Protein AF-A0A1C3VLU1-F1 (afdb_monomer_lite)

Sequence (80 aa):
RRYVQRHLDEDALARMHQRATPDMMRKRRCTAEHPFGTIKRMMAGGRFLTRNLKGTRTEMALSVLAYNIRRTINITSKPA

Foldseek 3Di:
DDDDDQDPCNVVVVVVVVPDDPVVVVVCCVPPVVLVVVLCVVPPVNDDPDDDPVRRVVRSVVSSVVSVVVVVCVVVVDDD

InterPro domains:
  IPR025668 Transposase DDE domain [PF13751] (8-71)

Organism: NCBI:txid411945

Structure (mmCIF, N/CA/C/O backbone):
data_AF-A0A1C3VLU1-F1
#
_entry.id   AF-A0A1C3VLU1-F1
#
loop_
_atom_site.group_PDB
_atom_site.id
_atom_site.type_symbol
_atom_site.label_atom_id
_atom_site.label_alt_id
_atom_site.label_comp_id
_atom_site.label_asym_id
_atom_site.label_entity_id
_atom_site.label_seq_id
_atom_site.pdbx_PDB_ins_code
_atom_site.Cartn_x
_atom_site.Cartn_y
_atom_site.Cartn_z
_atom_site.occupancy
_atom_site.B_iso_or_equiv
_atom_site.auth_seq_id
_atom_site.auth_comp_id
_atom_site.auth_asym_id
_atom_site.auth_atom_id
_atom_site.pdbx_PDB_model_num
ATOM 1 N N . ARG A 1 1 ? 36.232 -2.225 0.949 1.00 60.72 1 ARG A N 1
ATOM 2 C CA . ARG A 1 1 ? 35.795 -3.096 -0.174 1.00 60.72 1 ARG A CA 1
ATOM 3 C C . ARG A 1 1 ? 34.275 -3.262 -0.070 1.00 60.72 1 ARG A C 1
ATOM 5 O O . ARG A 1 1 ? 33.832 -3.737 0.965 1.00 60.72 1 ARG A O 1
ATOM 12 N N . ARG A 1 2 ? 33.468 -2.794 -1.037 1.00 71.56 2 ARG A N 1
ATOM 13 C CA . ARG A 1 2 ? 32.006 -3.032 -1.043 1.00 71.56 2 ARG A CA 1
ATOM 14 C C . ARG A 1 2 ? 31.744 -4.389 -1.694 1.00 71.56 2 ARG A C 1
ATOM 16 O O . ARG A 1 2 ? 32.176 -4.600 -2.821 1.00 71.56 2 ARG A O 1
ATOM 23 N N . TYR A 1 3 ? 31.070 -5.289 -0.986 1.00 69.50 3 TYR A N 1
ATOM 24 C CA . TYR A 1 3 ? 30.559 -6.527 -1.568 1.00 69.50 3 TYR A CA 1
ATOM 25 C C . TYR A 1 3 ? 29.170 -6.248 -2.133 1.00 69.50 3 TYR A C 1
ATOM 27 O O . TYR A 1 3 ? 28.277 -5.835 -1.396 1.00 69.50 3 TYR A O 1
ATOM 35 N N . VAL A 1 4 ? 29.005 -6.439 -3.440 1.00 82.88 4 VAL A N 1
ATOM 36 C CA . VAL A 1 4 ? 27.687 -6.447 -4.079 1.00 82.88 4 VAL A CA 1
ATOM 37 C C . VAL A 1 4 ? 27.243 -7.904 -4.118 1.00 82.88 4 VAL A C 1
ATOM 39 O O . VAL A 1 4 ? 27.886 -8.736 -4.752 1.00 82.88 4 VAL A O 1
ATOM 42 N N . GLN A 1 5 ? 26.201 -8.220 -3.358 1.00 82.00 5 GLN A N 1
ATOM 43 C CA . GLN A 1 5 ? 25.551 -9.528 -3.345 1.00 82.00 5 GLN A CA 1
ATOM 44 C C . GLN A 1 5 ? 24.220 -9.406 -4.088 1.00 82.00 5 GLN A C 1
ATOM 46 O O . GLN A 1 5 ? 23.613 -8.333 -4.102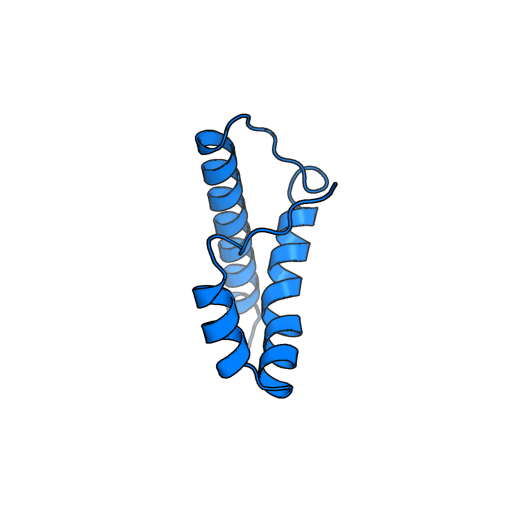 1.00 82.00 5 GLN A O 1
ATOM 51 N N . ARG A 1 6 ? 23.782 -10.506 -4.701 1.00 84.12 6 ARG A N 1
ATOM 52 C CA . ARG A 1 6 ? 22.490 -10.589 -5.385 1.00 84.12 6 ARG A CA 1
ATOM 53 C C . ARG A 1 6 ? 21.356 -10.323 -4.387 1.00 84.12 6 ARG A C 1
ATOM 55 O O . ARG A 1 6 ? 21.423 -10.790 -3.249 1.00 84.12 6 ARG A O 1
ATOM 62 N N . HIS A 1 7 ? 20.342 -9.560 -4.790 1.00 87.44 7 HIS A N 1
ATOM 63 C CA . HIS A 1 7 ? 19.222 -9.237 -3.907 1.00 87.44 7 HIS A CA 1
ATOM 64 C C . HIS A 1 7 ? 18.383 -10.495 -3.631 1.00 87.44 7 HIS A C 1
ATOM 66 O O . HIS A 1 7 ? 18.217 -11.338 -4.512 1.00 87.44 7 HIS A O 1
ATOM 72 N N . LEU A 1 8 ? 17.807 -10.613 -2.429 1.00 91.50 8 LEU A N 1
ATOM 73 C CA . LEU A 1 8 ? 16.956 -11.757 -2.064 1.00 91.50 8 LEU A CA 1
ATOM 74 C C . LEU A 1 8 ? 15.804 -11.960 -3.069 1.00 91.50 8 LEU A C 1
ATOM 76 O O . LEU A 1 8 ? 15.497 -13.082 -3.455 1.00 91.50 8 LEU A O 1
ATOM 80 N N . ASP A 1 9 ? 15.224 -10.856 -3.541 1.00 92.50 9 ASP A N 1
ATOM 81 C CA . ASP A 1 9 ? 14.085 -10.841 -4.469 1.00 92.50 9 ASP A CA 1
ATOM 82 C C . ASP A 1 9 ? 14.469 -10.627 -5.949 1.00 92.50 9 ASP A C 1
ATOM 84 O O . ASP A 1 9 ? 13.623 -10.239 -6.757 1.00 92.50 9 ASP A O 1
ATOM 88 N N . GLU A 1 10 ? 15.731 -10.847 -6.334 1.00 92.44 10 GLU A N 1
ATOM 89 C CA . GLU A 1 10 ? 16.222 -10.609 -7.707 1.00 92.44 10 GLU A CA 1
ATOM 90 C C . GLU A 1 10 ? 15.360 -11.314 -8.769 1.00 92.44 10 GLU A C 1
ATOM 92 O O . GLU A 1 10 ? 14.982 -10.713 -9.773 1.00 92.44 10 GLU A O 1
ATOM 97 N N . ASP A 1 11 ? 14.963 -12.568 -8.523 1.00 94.00 11 ASP A N 1
ATOM 98 C CA . ASP A 1 11 ? 14.132 -13.326 -9.465 1.00 94.00 11 ASP A CA 1
ATOM 99 C C . ASP A 1 11 ? 12.737 -12.719 -9.623 1.00 94.00 11 ASP A C 1
ATOM 101 O O . ASP A 1 11 ? 12.152 -12.748 -10.707 1.00 94.00 11 ASP A O 1
ATOM 105 N N . ALA A 1 12 ? 12.180 -12.153 -8.550 1.00 93.38 12 ALA A N 1
ATOM 106 C CA . ALA A 1 12 ? 10.899 -11.464 -8.618 1.00 93.38 12 ALA A CA 1
ATOM 107 C C . ALA A 1 12 ? 11.012 -10.168 -9.431 1.00 93.38 12 ALA A C 1
ATOM 109 O O . ALA A 1 12 ? 10.133 -9.880 -10.249 1.00 93.38 12 ALA A O 1
ATOM 110 N N . LEU A 1 13 ? 12.110 -9.426 -9.259 1.00 91.50 13 LEU A N 1
ATOM 111 C CA . LEU A 1 13 ? 12.400 -8.216 -10.028 1.00 91.50 13 LEU A CA 1
ATOM 112 C C . LEU A 1 13 ? 12.614 -8.531 -11.514 1.00 91.50 13 LEU A C 1
ATOM 114 O O . LEU A 1 13 ? 12.017 -7.872 -12.364 1.00 91.50 13 LEU A O 1
ATOM 118 N N . ALA A 1 14 ? 13.369 -9.583 -11.837 1.00 94.75 14 ALA A N 1
ATOM 119 C CA . ALA A 1 14 ? 13.579 -10.037 -13.211 1.00 94.75 14 ALA A CA 1
ATOM 120 C C . ALA A 1 14 ? 12.254 -10.424 -13.888 1.00 94.75 14 ALA A C 1
ATOM 122 O O . ALA A 1 14 ? 11.942 -9.951 -14.983 1.00 94.75 14 ALA A O 1
ATOM 123 N N . ARG A 1 15 ? 11.414 -11.204 -13.194 1.00 94.56 15 ARG A N 1
ATOM 124 C CA . ARG A 1 15 ? 10.069 -11.566 -13.665 1.00 94.56 15 ARG A CA 1
ATOM 125 C C . ARG A 1 15 ? 9.152 -10.355 -13.861 1.00 94.56 15 ARG A C 1
ATOM 127 O O . ARG A 1 15 ? 8.286 -10.398 -14.735 1.00 94.56 15 ARG A O 1
ATOM 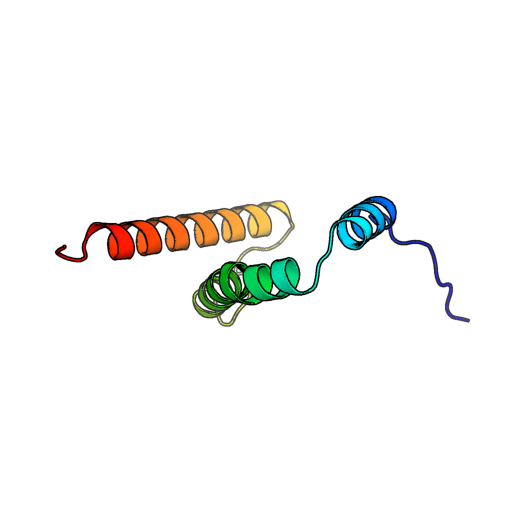134 N N . MET A 1 16 ? 9.288 -9.312 -13.040 1.00 91.31 16 MET A N 1
ATOM 135 C CA . MET A 1 16 ? 8.553 -8.053 -13.201 1.00 91.31 16 MET A CA 1
ATOM 136 C C . MET A 1 16 ? 9.041 -7.292 -14.438 1.00 91.31 16 MET A C 1
ATOM 138 O O . MET A 1 16 ? 8.213 -6.841 -15.226 1.00 91.31 16 MET A O 1
ATOM 142 N N . HIS A 1 17 ? 10.359 -7.169 -14.623 1.00 92.44 17 HIS A N 1
ATOM 143 C CA . HIS A 1 17 ? 10.952 -6.466 -15.763 1.00 92.44 17 HIS A CA 1
ATOM 144 C C . HIS A 1 17 ? 10.591 -7.109 -17.100 1.00 92.44 17 HIS A C 1
ATOM 146 O O . HIS A 1 17 ? 10.215 -6.393 -18.021 1.00 92.44 17 HIS A O 1
ATOM 152 N N . GLN A 1 18 ? 10.596 -8.440 -17.190 1.00 95.19 18 GLN A N 1
ATOM 153 C CA . GLN A 1 18 ? 10.185 -9.154 -18.407 1.00 95.19 18 GLN A CA 1
ATOM 154 C C . GLN A 1 18 ? 8.745 -8.833 -18.846 1.00 95.19 18 GLN A C 1
ATOM 156 O O . GLN A 1 18 ? 8.426 -8.919 -20.026 1.00 95.19 18 GLN A O 1
ATOM 161 N N . ARG A 1 19 ? 7.868 -8.453 -17.909 1.00 91.69 19 ARG A N 1
ATOM 162 C CA . ARG A 1 19 ? 6.460 -8.105 -18.171 1.00 91.69 19 ARG A CA 1
ATOM 163 C C . ARG A 1 19 ? 6.223 -6.599 -18.320 1.00 91.69 19 ARG A C 1
ATOM 165 O O . ARG A 1 19 ? 5.084 -6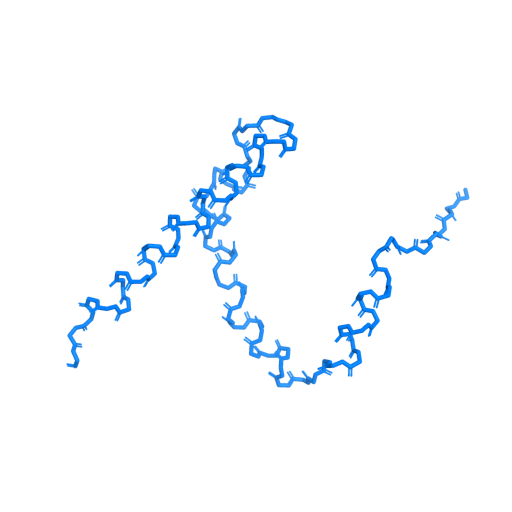.176 -18.525 1.00 91.69 19 ARG A O 1
ATOM 172 N N . ALA A 1 20 ? 7.253 -5.773 -18.151 1.00 93.19 20 ALA A N 1
ATOM 173 C CA . ALA A 1 20 ? 7.110 -4.328 -18.120 1.00 93.19 20 ALA A CA 1
ATOM 174 C C . ALA A 1 20 ? 7.072 -3.746 -19.539 1.00 93.19 20 ALA A C 1
ATOM 176 O O . ALA A 1 20 ? 8.059 -3.784 -20.265 1.00 93.19 20 ALA A O 1
ATOM 177 N N . THR A 1 21 ? 5.944 -3.139 -19.910 1.00 95.94 21 THR A N 1
ATOM 178 C CA . THR A 1 21 ? 5.830 -2.303 -21.114 1.00 95.94 21 THR A CA 1
ATOM 179 C C . THR A 1 21 ? 5.741 -0.821 -20.729 1.00 95.94 21 THR A C 1
ATOM 181 O O . THR A 1 21 ? 5.279 -0.508 -19.622 1.00 95.94 21 THR A O 1
ATOM 184 N N . PRO A 1 22 ? 6.138 0.117 -21.612 1.00 94.19 22 PRO A N 1
ATOM 185 C CA . PRO A 1 22 ? 6.063 1.552 -21.328 1.00 94.19 22 PRO A CA 1
ATOM 186 C C . PRO A 1 22 ? 4.667 2.014 -20.883 1.00 94.19 22 PRO A C 1
ATOM 188 O O . PRO A 1 22 ? 4.535 2.745 -19.898 1.00 94.19 22 PRO A O 1
ATOM 191 N N . ASP A 1 23 ? 3.612 1.528 -21.541 1.00 95.19 23 ASP A N 1
ATOM 192 C CA . ASP A 1 23 ? 2.233 1.877 -21.191 1.00 95.19 23 ASP A CA 1
ATOM 193 C C . ASP A 1 23 ? 1.784 1.281 -19.858 1.00 95.19 23 ASP A C 1
ATOM 195 O O . ASP A 1 23 ? 1.103 1.952 -19.078 1.00 95.19 23 ASP A O 1
ATOM 199 N N . MET A 1 24 ? 2.199 0.050 -19.542 1.00 92.06 24 MET A N 1
ATOM 200 C CA . MET A 1 24 ? 1.925 -0.555 -18.237 1.00 92.06 24 MET A CA 1
ATOM 201 C C . MET A 1 24 ? 2.598 0.224 -17.108 1.00 92.06 24 MET A C 1
ATOM 203 O O . MET A 1 24 ? 1.979 0.462 -16.069 1.00 92.06 24 MET A O 1
ATOM 207 N N . MET A 1 25 ? 3.839 0.673 -17.309 1.00 92.69 25 MET A N 1
ATOM 208 C CA . MET A 1 25 ? 4.545 1.488 -16.318 1.00 92.69 25 MET A CA 1
ATOM 209 C C . MET A 1 25 ? 3.896 2.866 -16.148 1.00 92.69 25 MET A C 1
ATOM 211 O O . MET A 1 25 ? 3.766 3.339 -15.018 1.00 92.69 25 MET A O 1
ATOM 215 N N . ARG A 1 26 ? 3.402 3.477 -17.234 1.00 92.75 26 ARG A N 1
ATOM 216 C CA . ARG A 1 26 ? 2.638 4.734 -17.181 1.00 92.75 26 ARG A CA 1
ATOM 217 C C . ARG A 1 26 ? 1.338 4.573 -16.392 1.00 92.75 26 ARG A C 1
ATOM 219 O O . ARG A 1 26 ? 1.073 5.363 -15.491 1.00 92.75 26 ARG A O 1
ATOM 226 N N . LYS A 1 27 ? 0.567 3.514 -16.661 1.00 92.00 27 LYS A N 1
ATOM 227 C CA . LYS A 1 27 ? -0.650 3.197 -15.895 1.00 92.00 27 LYS A CA 1
ATOM 228 C C . LYS A 1 27 ? -0.332 2.969 -14.420 1.00 92.00 27 LYS A C 1
ATOM 230 O O . LYS A 1 27 ? -1.002 3.543 -13.569 1.00 92.00 27 LYS A O 1
ATOM 235 N N . ARG A 1 28 ? 0.711 2.189 -14.111 1.00 88.56 28 ARG A N 1
ATOM 236 C CA . ARG A 1 28 ? 1.141 1.905 -12.732 1.00 88.56 28 ARG A CA 1
ATOM 237 C C . ARG A 1 28 ? 1.529 3.174 -11.975 1.00 88.56 28 ARG A C 1
ATOM 239 O O . ARG A 1 28 ? 1.130 3.315 -10.823 1.00 88.56 28 ARG A O 1
ATOM 246 N N . ARG A 1 29 ? 2.251 4.098 -12.619 1.00 88.44 29 ARG A N 1
ATOM 247 C CA . ARG A 1 29 ? 2.568 5.421 -12.060 1.00 88.44 29 ARG A CA 1
ATOM 248 C C . ARG A 1 29 ? 1.289 6.132 -11.612 1.00 88.44 29 ARG A C 1
ATOM 250 O O . ARG A 1 29 ? 1.153 6.497 -10.452 1.00 88.44 29 ARG A O 1
ATOM 257 N N . CYS A 1 30 ? 0.305 6.238 -12.503 1.00 88.50 30 CYS A N 1
ATOM 258 C CA . CYS A 1 30 ? -0.946 6.938 -12.213 1.00 88.50 30 CYS A CA 1
ATOM 259 C C . CYS A 1 30 ? -1.815 6.234 -11.157 1.00 88.50 30 CYS A C 1
ATOM 261 O O . CYS A 1 30 ? -2.449 6.902 -10.342 1.00 88.50 30 CYS A O 1
ATOM 263 N N . THR A 1 31 ? -1.869 4.899 -11.159 1.00 89.44 31 THR A N 1
ATOM 264 C CA . THR A 1 31 ? -2.801 4.146 -10.304 1.00 89.44 31 THR A CA 1
ATOM 265 C C . THR A 1 31 ? -2.244 3.813 -8.928 1.00 89.44 31 THR A C 1
ATOM 267 O O . THR A 1 31 ? -3.017 3.773 -7.974 1.00 89.44 31 THR A O 1
ATOM 270 N N . ALA A 1 32 ? -0.936 3.573 -8.804 1.00 89.31 32 ALA A N 1
ATOM 271 C CA . ALA A 1 32 ? -0.319 3.147 -7.552 1.00 89.31 32 ALA A CA 1
ATOM 272 C C . ALA A 1 32 ? 0.254 4.323 -6.752 1.00 89.31 32 ALA A C 1
ATOM 274 O O . ALA A 1 32 ? 0.063 4.388 -5.538 1.00 89.31 32 ALA A O 1
ATOM 275 N N . GLU A 1 33 ? 0.930 5.275 -7.403 1.00 90.25 33 GLU A N 1
ATOM 276 C CA . GLU A 1 33 ? 1.658 6.329 -6.682 1.00 90.25 33 GLU A CA 1
ATOM 277 C C . GLU A 1 33 ? 0.726 7.253 -5.903 1.00 90.25 33 GLU A C 1
ATOM 279 O O . GLU A 1 33 ? 1.043 7.639 -4.777 1.00 90.25 33 GLU A O 1
ATOM 284 N N . HIS A 1 34 ? -0.449 7.568 -6.454 1.00 89.44 34 HIS A N 1
ATOM 285 C CA . HIS A 1 34 ? -1.409 8.439 -5.787 1.00 89.44 34 HIS A CA 1
ATOM 286 C C . HIS A 1 34 ? -1.940 7.844 -4.461 1.00 89.44 34 HIS A C 1
ATOM 288 O O . HIS A 1 34 ? -1.847 8.535 -3.437 1.00 89.44 34 HIS A O 1
ATOM 294 N N . PRO A 1 35 ? -2.426 6.584 -4.408 1.00 91.62 35 PRO A N 1
ATOM 295 C CA . PRO A 1 35 ? -2.750 5.908 -3.151 1.00 91.62 35 PRO A CA 1
ATOM 296 C C . PRO A 1 35 ? -1.607 5.909 -2.138 1.00 91.62 35 PRO A C 1
ATOM 298 O O . PRO A 1 35 ? -1.794 6.360 -1.008 1.00 91.62 35 PRO A O 1
ATOM 301 N N . PHE A 1 36 ? -0.407 5.476 -2.541 1.00 90.06 36 PHE A N 1
ATOM 302 C CA . PHE A 1 36 ? 0.734 5.393 -1.626 1.00 90.06 36 PHE A CA 1
ATOM 303 C C . PHE A 1 36 ? 1.163 6.768 -1.105 1.00 90.06 36 PHE A C 1
ATOM 305 O O . PHE A 1 36 ? 1.457 6.913 0.082 1.00 90.06 36 PHE A O 1
ATOM 312 N N . GLY A 1 37 ? 1.163 7.791 -1.961 1.00 91.12 37 GLY A N 1
ATOM 313 C CA . GLY A 1 37 ? 1.473 9.163 -1.568 1.00 91.12 37 GLY A CA 1
ATOM 314 C C . GLY A 1 37 ? 0.434 9.748 -0.612 1.00 91.12 37 GLY A C 1
ATOM 315 O O . GLY A 1 37 ? 0.786 10.473 0.317 1.00 91.12 37 GLY A O 1
ATOM 316 N N . THR A 1 38 ? -0.840 9.407 -0.806 1.00 92.38 38 THR A N 1
ATOM 317 C CA . THR A 1 38 ? -1.933 9.861 0.062 1.00 92.38 38 THR A CA 1
ATOM 318 C C . THR A 1 38 ? -1.860 9.201 1.430 1.00 92.38 38 THR A C 1
ATOM 320 O O . THR A 1 38 ? -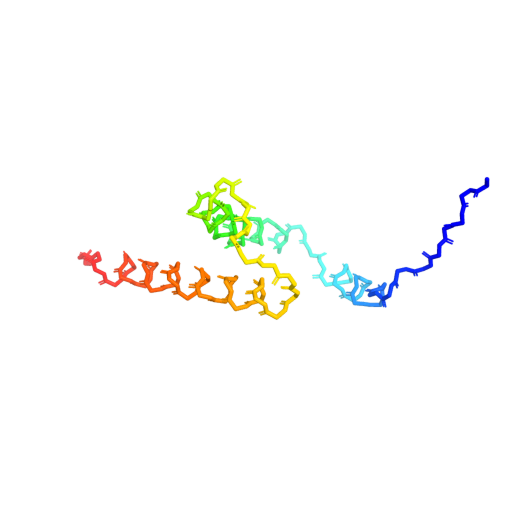1.841 9.907 2.434 1.00 92.38 38 THR A O 1
ATOM 323 N N . ILE A 1 39 ? -1.725 7.872 1.473 1.00 94.00 39 ILE A N 1
ATOM 324 C CA . ILE A 1 39 ? -1.556 7.116 2.720 1.00 94.00 39 ILE A CA 1
ATOM 325 C C . ILE A 1 39 ? -0.346 7.649 3.490 1.00 94.00 39 ILE A C 1
ATOM 327 O O . ILE A 1 39 ? -0.473 8.008 4.655 1.00 94.00 39 ILE A O 1
ATOM 331 N N . LYS A 1 40 ? 0.808 7.801 2.829 1.00 91.00 40 LYS A N 1
ATOM 332 C CA . LYS A 1 40 ? 2.029 8.298 3.477 1.00 91.00 40 LYS A CA 1
ATOM 333 C C . LYS A 1 40 ? 1.860 9.705 4.062 1.00 91.00 40 LYS A C 1
ATOM 335 O O . LYS A 1 40 ? 2.406 9.964 5.125 1.00 91.00 40 LYS A O 1
ATOM 340 N N . ARG A 1 41 ? 1.116 10.600 3.400 1.00 90.88 41 ARG A N 1
ATOM 341 C CA . ARG A 1 41 ? 0.811 11.940 3.934 1.00 90.88 41 ARG A CA 1
ATOM 342 C C . ARG A 1 41 ? -0.176 11.914 5.099 1.00 90.88 41 ARG A C 1
ATOM 344 O O . ARG A 1 41 ? -0.059 12.746 5.989 1.00 90.88 41 ARG A O 1
ATOM 351 N N . MET A 1 42 ? -1.147 11.000 5.075 1.00 89.69 42 MET A N 1
ATOM 352 C CA . MET A 1 42 ? -2.123 10.835 6.157 1.00 89.69 42 MET A CA 1
ATOM 353 C C . MET A 1 42 ? -1.490 10.240 7.419 1.00 89.69 42 MET A C 1
ATOM 355 O O . MET A 1 42 ? -1.887 10.591 8.525 1.00 89.69 42 MET A O 1
ATOM 359 N N . MET A 1 43 ? -0.503 9.357 7.263 1.00 89.25 43 MET A N 1
ATOM 360 C CA . MET A 1 43 ? 0.318 8.863 8.371 1.00 89.25 43 MET A CA 1
ATOM 361 C C . MET A 1 43 ? 1.292 9.951 8.831 1.00 89.25 43 MET A C 1
ATOM 363 O O . MET A 1 43 ? 1.754 10.710 7.989 1.00 89.25 43 MET A O 1
ATOM 367 N N . ALA A 1 44 ? 1.630 10.009 10.125 1.00 80.06 44 ALA A N 1
ATOM 368 C CA . ALA A 1 44 ? 2.366 11.072 10.840 1.00 80.06 44 ALA A CA 1
ATOM 369 C C . ALA A 1 44 ? 3.618 11.661 10.128 1.00 80.06 44 ALA A C 1
ATOM 371 O O . ALA A 1 44 ? 4.764 11.433 10.525 1.00 80.06 44 ALA A O 1
ATOM 372 N N . GLY A 1 45 ? 3.420 12.420 9.046 1.00 80.88 45 GLY A N 1
ATOM 373 C CA . GLY A 1 45 ? 4.482 12.818 8.118 1.00 80.88 45 GLY A CA 1
ATOM 374 C C . GLY A 1 45 ? 5.206 11.634 7.458 1.00 80.88 45 GLY A C 1
ATOM 375 O O . GLY A 1 45 ? 6.404 11.725 7.200 1.00 80.88 45 GLY A O 1
ATOM 376 N N . GLY A 1 46 ? 4.524 10.506 7.239 1.00 80.69 46 GLY A N 1
ATOM 377 C CA . GLY A 1 46 ? 5.110 9.277 6.692 1.00 80.69 46 GLY A CA 1
ATOM 378 C C . GLY A 1 46 ? 5.905 8.433 7.691 1.00 80.69 46 GLY A C 1
ATOM 379 O O . GLY A 1 46 ? 6.632 7.532 7.269 1.00 80.69 46 G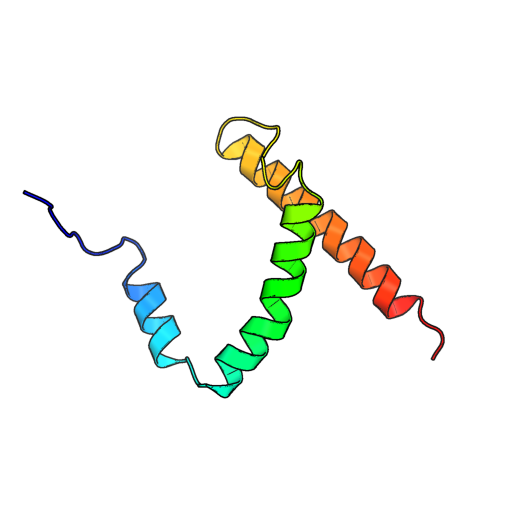LY A O 1
ATOM 380 N N . ARG A 1 47 ? 5.783 8.712 8.994 1.00 89.56 47 ARG A N 1
ATOM 381 C CA . ARG A 1 47 ? 6.382 7.919 10.075 1.00 89.56 47 ARG A CA 1
ATOM 382 C C . ARG A 1 47 ? 5.360 6.976 10.700 1.00 89.56 47 ARG A C 1
ATOM 384 O O . ARG A 1 47 ? 4.171 7.282 10.731 1.00 89.56 47 ARG A O 1
ATOM 391 N N . PHE A 1 48 ? 5.864 5.860 11.217 1.00 93.50 48 PHE A N 1
ATOM 392 C CA . PHE A 1 48 ? 5.089 4.937 12.037 1.00 93.50 48 PHE A CA 1
ATOM 393 C C . PHE A 1 48 ? 5.111 5.366 13.500 1.00 93.50 48 PHE A C 1
ATOM 395 O O . PHE A 1 48 ? 6.126 5.864 13.992 1.00 93.50 48 PHE A O 1
ATOM 402 N N . LEU A 1 49 ? 3.997 5.144 14.188 1.00 94.06 49 LEU A N 1
ATOM 403 C CA . LEU A 1 49 ? 3.855 5.389 15.623 1.00 94.06 49 LEU A CA 1
ATOM 404 C C . LEU A 1 49 ? 4.266 4.164 16.449 1.00 94.06 49 LEU A C 1
ATOM 406 O O . LEU A 1 49 ? 4.719 4.286 17.587 1.00 94.06 49 LEU A O 1
ATOM 410 N N . THR A 1 50 ? 4.118 2.975 15.872 1.00 95.56 50 THR A N 1
ATOM 411 C CA . THR A 1 50 ? 4.442 1.698 16.510 1.00 95.56 50 THR A CA 1
ATOM 412 C C . THR A 1 50 ? 5.899 1.282 16.289 1.00 95.56 50 THR A C 1
ATOM 414 O O . THR A 1 50 ? 6.539 1.637 15.299 1.00 95.56 50 THR A O 1
ATOM 417 N N . ARG A 1 51 ? 6.431 0.481 17.223 1.00 93.94 51 ARG A N 1
ATOM 418 C CA . ARG A 1 51 ? 7.761 -0.140 17.123 1.00 93.94 51 ARG A CA 1
ATOM 419 C C . ARG A 1 51 ? 7.646 -1.614 16.734 1.00 93.94 51 ARG A C 1
ATOM 421 O O . ARG A 1 51 ? 6.655 -2.270 17.053 1.00 93.94 51 ARG A O 1
ATOM 428 N N . ASN A 1 52 ? 8.718 -2.139 16.140 1.00 95.12 52 ASN A N 1
ATOM 429 C CA . ASN A 1 52 ? 8.860 -3.521 15.665 1.00 95.12 52 ASN A CA 1
ATOM 430 C C . ASN A 1 52 ? 7.944 -3.880 14.482 1.00 95.12 52 ASN A C 1
ATOM 432 O O . ASN A 1 52 ? 6.853 -3.342 14.310 1.00 95.12 52 ASN A O 1
ATOM 436 N N . LEU A 1 53 ? 8.363 -4.874 13.691 1.00 96.44 53 LEU A N 1
ATOM 437 C CA . LEU A 1 53 ? 7.681 -5.264 12.450 1.00 96.44 53 LEU A CA 1
ATOM 438 C C . LEU A 1 53 ? 6.205 -5.631 12.640 1.00 96.44 53 LEU A C 1
ATOM 440 O O . LEU A 1 53 ? 5.386 -5.308 11.784 1.00 96.44 53 LEU A O 1
ATOM 444 N N . LYS A 1 54 ? 5.856 -6.290 13.753 1.00 97.44 54 LYS A N 1
ATOM 445 C CA . LYS A 1 54 ? 4.468 -6.681 14.039 1.00 97.44 54 LYS A CA 1
ATOM 446 C C . LYS A 1 54 ? 3.562 -5.454 14.174 1.00 97.44 54 LYS A C 1
ATOM 448 O O . LYS A 1 54 ? 2.523 -5.412 13.526 1.00 97.44 54 LYS A O 1
ATOM 453 N N . GLY A 1 55 ? 3.973 -4.459 14.963 1.00 96.81 55 GLY A N 1
ATOM 454 C CA . GLY A 1 55 ? 3.212 -3.221 15.147 1.00 96.81 55 GLY A CA 1
ATOM 455 C C . GLY A 1 55 ? 3.125 -2.422 13.850 1.00 96.81 55 GLY A C 1
ATOM 456 O O . GLY A 1 55 ? 2.030 -2.097 13.394 1.00 96.81 55 GLY A O 1
ATOM 457 N N . THR A 1 56 ? 4.272 -2.223 13.197 1.00 95.44 56 THR A N 1
ATOM 458 C CA . THR A 1 56 ? 4.370 -1.459 11.948 1.00 95.44 56 THR A CA 1
ATOM 459 C C . THR A 1 56 ? 3.519 -2.061 10.827 1.00 95.44 56 THR A C 1
ATOM 461 O O . THR A 1 56 ? 2.872 -1.334 10.073 1.00 95.44 56 THR A O 1
ATOM 464 N N . ARG A 1 57 ? 3.467 -3.396 10.723 1.00 96.31 57 ARG A N 1
ATOM 465 C CA . ARG A 1 57 ? 2.623 -4.084 9.737 1.00 96.31 57 ARG A CA 1
ATOM 466 C C . ARG A 1 57 ? 1.139 -3.852 10.010 1.00 96.31 57 ARG A C 1
ATOM 468 O O . ARG A 1 57 ? 0.401 -3.584 9.064 1.00 96.31 57 ARG A O 1
ATOM 475 N N . THR A 1 58 ? 0.711 -3.926 11.270 1.00 97.00 58 THR A N 1
ATOM 476 C CA . THR A 1 58 ? -0.680 -3.642 11.653 1.00 97.00 58 THR A CA 1
ATOM 477 C C . THR A 1 58 ? -1.052 -2.195 11.337 1.00 97.00 58 THR A C 1
ATOM 479 O O . THR A 1 58 ? -2.088 -1.948 10.728 1.00 97.00 58 THR A O 1
ATOM 482 N N . GLU A 1 59 ? -0.188 -1.240 11.679 1.00 96.06 59 GLU A N 1
ATOM 483 C CA . GLU A 1 59 ? -0.414 0.186 11.424 1.00 96.06 59 GLU A CA 1
ATOM 484 C C . GLU A 1 59 ? -0.543 0.492 9.922 1.00 96.06 59 GLU A C 1
ATOM 486 O O . GLU A 1 59 ? -1.461 1.198 9.494 1.00 96.06 59 GLU A O 1
ATOM 491 N N . MET A 1 60 ? 0.327 -0.102 9.098 1.00 95.50 60 MET A N 1
ATOM 492 C CA . MET A 1 60 ? 0.239 -0.002 7.640 1.00 95.50 60 MET A CA 1
ATOM 493 C C . MET A 1 60 ? -1.065 -0.616 7.108 1.00 95.50 60 MET A C 1
ATOM 495 O O . MET A 1 60 ? -1.731 -0.004 6.275 1.00 95.50 60 MET A O 1
ATOM 499 N N . ALA A 1 61 ? -1.462 -1.793 7.602 1.00 96.25 61 ALA A N 1
ATOM 500 C CA . ALA A 1 61 ? -2.693 -2.458 7.173 1.00 96.25 61 ALA A CA 1
ATOM 501 C C . ALA A 1 61 ? -3.942 -1.616 7.481 1.00 96.25 61 ALA A C 1
ATOM 503 O O . ALA A 1 61 ? -4.793 -1.435 6.609 1.00 96.25 61 ALA A O 1
ATOM 504 N N . LEU A 1 62 ? -4.018 -1.039 8.685 1.00 96.0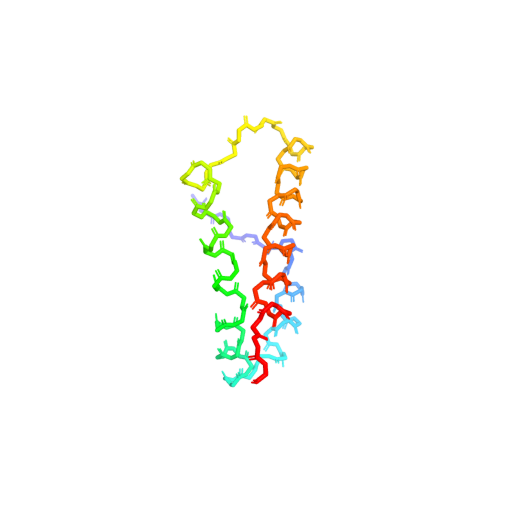6 62 LEU A N 1
ATOM 505 C CA . LEU A 1 62 ? -5.106 -0.137 9.072 1.00 96.06 62 LEU A CA 1
ATOM 506 C C . LEU A 1 62 ? -5.129 1.134 8.216 1.00 96.06 62 LEU A C 1
ATOM 508 O O . LEU A 1 62 ? -6.197 1.574 7.795 1.00 96.06 62 LEU A O 1
ATOM 512 N N . SER A 1 63 ? -3.962 1.693 7.897 1.00 95.31 63 SER A N 1
ATOM 513 C CA . SER A 1 63 ? -3.856 2.893 7.058 1.00 95.31 63 SER A CA 1
ATOM 514 C C . SER A 1 63 ? -4.333 2.643 5.623 1.00 95.31 63 SER A C 1
ATOM 516 O O . SER A 1 63 ? -5.053 3.465 5.052 1.00 95.31 63 SER A O 1
ATOM 518 N N . VAL A 1 64 ? -3.991 1.482 5.052 1.00 95.19 64 VAL A N 1
ATOM 519 C CA . VAL A 1 64 ? -4.502 1.039 3.744 1.00 95.19 64 VAL A CA 1
ATOM 520 C C . VAL A 1 64 ? -6.017 0.832 3.790 1.00 95.19 64 VAL A C 1
ATOM 522 O O . VAL A 1 64 ? -6.720 1.295 2.891 1.00 95.19 64 VAL A O 1
ATOM 525 N N . LEU A 1 65 ? -6.536 0.183 4.837 1.00 96.62 65 LEU A N 1
ATOM 526 C CA . LEU A 1 65 ? -7.973 -0.048 5.002 1.00 96.62 65 LEU A CA 1
ATOM 527 C C . LEU A 1 65 ? -8.752 1.272 5.080 1.00 96.62 65 LEU A C 1
ATOM 529 O O . LEU A 1 65 ? -9.721 1.458 4.345 1.00 96.62 65 LEU A O 1
ATOM 533 N N . ALA A 1 66 ? -8.296 2.211 5.911 1.00 95.12 66 ALA A N 1
ATOM 534 C CA . ALA A 1 66 ? -8.915 3.526 6.053 1.00 95.12 66 ALA A CA 1
ATOM 535 C C . ALA A 1 66 ? -8.922 4.305 4.727 1.00 95.12 66 ALA A C 1
ATOM 537 O O . ALA A 1 66 ? -9.941 4.892 4.353 1.00 95.12 66 ALA A O 1
ATOM 538 N N . TYR A 1 67 ? -7.810 4.274 3.980 1.00 94.25 67 TYR A N 1
ATOM 539 C CA . TYR A 1 67 ? -7.749 4.880 2.650 1.00 94.25 67 TYR A CA 1
ATOM 540 C C . TYR A 1 67 ? -8.750 4.241 1.684 1.00 94.25 67 TYR A C 1
ATOM 542 O O . TYR A 1 67 ? -9.466 4.962 0.989 1.00 94.25 67 TYR A O 1
ATOM 550 N N . ASN A 1 68 ? -8.834 2.909 1.657 1.00 94.31 68 ASN A N 1
ATOM 551 C CA . ASN A 1 68 ? -9.751 2.194 0.774 1.00 94.31 68 ASN A CA 1
ATOM 552 C C . ASN A 1 68 ? -11.213 2.528 1.082 1.00 94.31 68 ASN A C 1
ATOM 554 O O . ASN A 1 68 ? -11.951 2.837 0.154 1.00 94.31 68 ASN A O 1
ATOM 558 N N . ILE A 1 69 ? -11.618 2.560 2.357 1.00 95.75 69 ILE A N 1
ATOM 559 C CA . ILE A 1 69 ? -12.980 2.958 2.755 1.00 95.75 69 ILE A CA 1
ATOM 560 C C . ILE A 1 69 ? -13.287 4.375 2.260 1.00 95.75 69 ILE A C 1
ATOM 562 O O . ILE A 1 69 ? -14.299 4.598 1.595 1.00 95.75 69 ILE A O 1
ATOM 566 N N . ARG A 1 70 ? -12.382 5.332 2.509 1.00 93.19 70 ARG A N 1
ATOM 567 C CA . ARG A 1 70 ? -12.562 6.725 2.074 1.00 93.19 70 ARG A CA 1
ATOM 568 C C . ARG A 1 70 ? -12.632 6.850 0.551 1.00 93.19 70 ARG A C 1
ATOM 570 O O . ARG A 1 70 ? -13.413 7.641 0.028 1.00 93.19 70 ARG A O 1
ATOM 577 N N . ARG A 1 71 ? -11.826 6.067 -0.168 1.00 92.69 71 ARG A N 1
ATOM 578 C CA . ARG A 1 71 ? -11.837 6.016 -1.631 1.00 92.69 71 ARG A CA 1
ATOM 579 C C . ARG A 1 71 ? -13.153 5.450 -2.161 1.00 92.69 71 ARG A C 1
ATOM 581 O O . ARG A 1 71 ? -13.704 6.040 -3.082 1.00 92.69 71 ARG A O 1
ATOM 588 N N . THR A 1 72 ? -13.648 4.354 -1.592 1.00 94.88 72 THR A N 1
ATOM 589 C CA . THR A 1 72 ? -14.916 3.734 -1.997 1.00 94.88 72 THR A CA 1
ATOM 590 C C . THR A 1 72 ? -16.076 4.699 -1.807 1.00 94.88 72 THR A C 1
ATOM 592 O O . THR A 1 72 ? -16.824 4.914 -2.753 1.00 94.88 72 THR A O 1
ATOM 595 N N . ILE A 1 73 ? -16.164 5.356 -0.643 1.00 94.94 73 ILE A N 1
ATOM 596 C CA . ILE A 1 73 ? -17.191 6.375 -0.387 1.00 94.94 73 ILE A CA 1
ATOM 597 C C . ILE A 1 73 ? -17.160 7.439 -1.487 1.00 94.94 73 ILE A C 1
ATOM 599 O O . ILE A 1 73 ? -18.177 7.656 -2.125 1.00 94.94 73 ILE A O 1
ATOM 603 N N . ASN A 1 74 ? -15.997 8.022 -1.791 1.00 90.62 74 ASN A N 1
ATOM 604 C CA . ASN A 1 74 ? -15.877 9.073 -2.811 1.00 90.62 74 ASN A CA 1
ATOM 605 C C . ASN A 1 74 ? -16.208 8.622 -4.244 1.00 90.62 74 ASN A C 1
ATOM 607 O O . ASN A 1 74 ? -16.548 9.457 -5.081 1.00 90.62 74 ASN A O 1
ATOM 611 N N . ILE A 1 75 ? -16.030 7.337 -4.559 1.00 90.31 75 ILE A N 1
ATOM 612 C CA . ILE A 1 75 ? -16.376 6.781 -5.873 1.00 90.31 75 ILE A CA 1
ATOM 613 C C . ILE A 1 75 ? -17.887 6.546 -5.958 1.00 90.31 75 ILE A C 1
ATOM 615 O O . ILE A 1 75 ? -18.486 6.871 -6.975 1.00 90.31 75 ILE A O 1
ATOM 619 N N . THR A 1 76 ? -18.496 6.010 -4.899 1.00 91.56 76 THR A N 1
ATOM 620 C CA . THR A 1 76 ? -19.917 5.637 -4.874 1.00 91.56 76 THR A CA 1
ATOM 621 C C . THR A 1 76 ? -20.847 6.812 -4.557 1.00 91.56 76 THR A C 1
ATOM 623 O O . THR A 1 76 ? -21.992 6.802 -4.985 1.00 91.56 76 THR A O 1
ATOM 626 N N . SER A 1 77 ? -20.386 7.829 -3.823 1.00 79.62 77 SER A N 1
ATOM 627 C CA . SER A 1 77 ? -21.215 8.962 -3.386 1.00 79.62 77 SER A CA 1
ATOM 628 C C . SER A 1 77 ? -21.335 10.095 -4.407 1.00 79.62 77 SER A C 1
ATOM 630 O O . SER A 1 77 ? -22.073 11.050 -4.163 1.00 79.62 77 SER A O 1
ATOM 632 N N . LYS A 1 78 ? -20.616 10.033 -5.534 1.00 67.06 78 LYS A N 1
ATOM 633 C CA . LYS A 1 78 ? -20.822 10.988 -6.626 1.00 67.06 78 LYS A CA 1
ATOM 634 C C . LYS A 1 78 ? -22.185 10.718 -7.277 1.00 67.06 78 LYS A C 1
ATOM 636 O O . LYS A 1 78 ? -22.411 9.575 -7.674 1.00 67.06 78 LYS A O 1
ATOM 641 N N . PRO A 1 79 ? -23.074 11.723 -7.408 1.00 61.28 79 PRO A N 1
ATOM 642 C CA . PRO A 1 79 ? -24.255 11.566 -8.247 1.00 61.28 79 PRO A CA 1
ATOM 643 C C . PRO A 1 79 ? -23.803 11.287 -9.687 1.00 61.28 79 PRO A C 1
ATOM 645 O O . PRO A 1 79 ? -22.778 11.824 -10.122 1.00 61.28 79 PRO A O 1
ATOM 648 N N . ALA A 1 80 ? -24.531 10.387 -10.353 1.00 61.09 80 ALA A N 1
ATOM 649 C CA . ALA A 1 80 ? -24.313 10.007 -11.748 1.00 61.09 80 ALA A CA 1
ATOM 650 C C . ALA A 1 80 ? -24.402 11.215 -12.690 1.00 61.09 80 ALA A C 1
ATOM 652 O O . ALA A 1 80 ? -25.234 12.111 -12.414 1.00 61.09 80 ALA A O 1
#

pLDDT: mean 89.95, std 8.2, range [60.72, 97.44]

Radius of gyration: 17.49 Å; chains: 1; bounding box: 60×26×38 Å

Secondary structure (DSSP, 8-state):
-------TTHHHHHHHHHT--HHHHHHHHHHHHHHHHHHHHHTGGG--SS-HHHHHHHHHHHHHHHHHHHHHHHHHSS--